Protein AF-A0A511HQG4-F1 (afdb_monomer)

Solvent-accessible surface area (backbone atoms only — not comparable to full-atom values): 4831 Å² total; per-residue (Å²): 140,81,68,56,63,55,78,84,61,64,68,72,49,66,78,44,58,66,94,77,58,45,62,51,69,48,92,89,40,80,89,48,75,49,66,34,65,77,55,53,55,54,47,59,73,65,71,62,78,96,72,85,88,74,59,59,86,75,43,55,32,77,90,44,57,88,74,60,77,71,136

Sequence (71 aa):
MAIGKLVLDEQALADIPLERRLIFRLGELLDTILLHSSLVERLRSWEAEGFKFMRIDEWYHPDFIEDYRGP

Secondary structure (DSSP, 8-state):
----B----HHHHHTS-GGGSSEEE-SS-TT-EEE-HHHHHHHHHTT--S-----GGG-B-GGGTTT----

Mean predicted aligned error: 7.13 Å

Structure (mmCIF, N/CA/C/O backbone):
data_AF-A0A511HQG4-F1
#
_entry.id   AF-A0A511HQG4-F1
#
loop_
_atom_site.group_PDB
_atom_site.id
_atom_site.type_symbol
_atom_site.label_atom_id
_atom_site.label_alt_id
_atom_site.label_comp_id
_atom_site.label_asym_id
_atom_site.label_entity_id
_atom_site.label_seq_id
_atom_site.pdbx_PDB_ins_code
_atom_site.Cartn_x
_atom_site.Cartn_y
_atom_site.Cartn_z
_atom_site.occupancy
_atom_site.B_iso_or_equiv
_atom_site.auth_seq_id
_atom_site.auth_comp_id
_atom_site.auth_asym_id
_atom_site.auth_atom_id
_atom_site.pdbx_PDB_model_num
ATOM 1 N N . MET A 1 1 ? 18.444 -6.708 -13.255 1.00 56.44 1 MET A N 1
ATOM 2 C CA . MET A 1 1 ? 17.161 -6.185 -13.771 1.00 56.44 1 MET A CA 1
ATOM 3 C C . MET A 1 1 ? 16.875 -4.910 -13.017 1.00 56.44 1 MET A C 1
ATOM 5 O O . MET A 1 1 ? 16.992 -4.941 -11.802 1.00 56.44 1 MET A O 1
ATOM 9 N N . ALA A 1 2 ? 16.556 -3.824 -13.710 1.00 69.06 2 ALA A N 1
ATOM 10 C CA . ALA A 1 2 ? 16.076 -2.608 -13.068 1.00 69.06 2 ALA A CA 1
ATOM 11 C C . ALA A 1 2 ? 14.572 -2.492 -13.345 1.00 69.06 2 ALA A C 1
ATOM 13 O O . ALA A 1 2 ? 14.138 -2.724 -14.475 1.00 69.06 2 ALA A O 1
ATOM 14 N N . ILE A 1 3 ? 13.777 -2.221 -12.311 1.00 75.56 3 ILE A N 1
ATOM 15 C CA . ILE A 1 3 ? 12.315 -2.134 -12.416 1.00 75.56 3 ILE A CA 1
ATOM 16 C C . ILE A 1 3 ? 11.961 -0.683 -12.669 1.00 75.56 3 ILE A C 1
ATOM 18 O O . ILE A 1 3 ? 11.959 0.084 -11.727 1.00 75.56 3 ILE A O 1
ATOM 22 N N . GLY A 1 4 ? 11.671 -0.297 -13.912 1.00 81.38 4 GLY A N 1
ATOM 23 C CA . GLY A 1 4 ? 11.430 1.111 -14.253 1.00 81.38 4 GLY A CA 1
ATOM 24 C C . GLY A 1 4 ? 10.140 1.703 -13.670 1.00 81.38 4 GLY A C 1
ATOM 25 O O . GLY A 1 4 ? 10.109 2.887 -13.344 1.00 81.38 4 GLY A O 1
ATOM 26 N N . LYS A 1 5 ? 9.085 0.891 -13.514 1.00 85.69 5 LYS A N 1
ATOM 27 C CA . LYS A 1 5 ? 7.769 1.311 -13.009 1.00 85.69 5 LYS A CA 1
ATOM 28 C C . LYS A 1 5 ? 7.077 0.165 -12.277 1.00 85.69 5 LYS A C 1
ATOM 30 O O . LYS A 1 5 ? 7.213 -0.990 -12.679 1.00 85.69 5 LYS A O 1
ATOM 35 N N . LEU A 1 6 ? 6.287 0.503 -11.262 1.00 86.50 6 LEU A N 1
ATOM 36 C CA . LEU A 1 6 ? 5.370 -0.427 -10.614 1.00 86.50 6 LEU A CA 1
ATOM 37 C C . LEU A 1 6 ? 3.942 -0.194 -11.109 1.00 86.50 6 LEU A C 1
ATOM 39 O O . LEU A 1 6 ? 3.450 0.931 -11.158 1.00 86.50 6 LEU A O 1
ATOM 43 N N . VAL A 1 7 ? 3.280 -1.281 -11.494 1.00 87.75 7 VAL A N 1
ATOM 44 C CA . VAL A 1 7 ? 1.867 -1.295 -11.878 1.00 87.75 7 VAL A CA 1
ATOM 45 C C . VAL A 1 7 ? 1.232 -2.478 -11.171 1.00 87.75 7 VAL A C 1
ATOM 47 O O . VAL A 1 7 ? 1.746 -3.592 -11.250 1.00 87.75 7 VAL A O 1
ATOM 50 N N . LEU A 1 8 ? 0.146 -2.226 -10.444 1.00 88.19 8 LEU A N 1
ATOM 51 C CA . LEU A 1 8 ? -0.601 -3.287 -9.786 1.00 88.19 8 LEU A CA 1
ATOM 52 C C . LEU A 1 8 ? -1.483 -4.006 -10.805 1.00 88.19 8 LEU A C 1
ATOM 54 O O . LEU A 1 8 ? -2.153 -3.374 -11.621 1.00 88.19 8 LEU A O 1
ATOM 58 N N . ASP A 1 9 ? -1.498 -5.332 -10.730 1.00 90.44 9 ASP A N 1
ATOM 59 C CA . ASP A 1 9 ? -2.495 -6.138 -11.423 1.00 90.44 9 ASP A CA 1
ATOM 60 C C . ASP A 1 9 ? -3.770 -6.171 -10.573 1.00 90.44 9 ASP A C 1
ATOM 62 O O . ASP A 1 9 ? -3.908 -6.964 -9.640 1.00 90.44 9 ASP A O 1
ATOM 66 N N . GLU A 1 10 ? -4.694 -5.261 -10.873 1.00 89.75 10 GLU A N 1
ATOM 67 C CA . GLU A 1 10 ? -5.954 -5.116 -10.137 1.00 89.75 10 GLU A CA 1
ATOM 68 C C . GLU A 1 10 ? -6.827 -6.375 -10.207 1.00 89.75 10 GLU A C 1
ATOM 70 O O . GLU A 1 10 ? -7.560 -6.665 -9.260 1.00 89.75 10 GLU A O 1
ATOM 75 N N . GLN A 1 11 ? -6.737 -7.147 -11.296 1.00 92.81 11 GLN A N 1
ATOM 76 C CA . GLN A 1 11 ? -7.512 -8.374 -11.458 1.00 92.81 11 GLN A CA 1
ATOM 77 C C . GLN A 1 11 ? -6.963 -9.467 -10.540 1.00 92.81 11 GLN A C 1
ATOM 79 O O . GLN A 1 11 ? -7.721 -10.049 -9.764 1.00 92.81 11 GLN A O 1
ATOM 84 N N . ALA A 1 12 ? -5.643 -9.676 -10.556 1.00 90.94 12 ALA A N 1
ATOM 85 C CA . ALA A 1 12 ? -4.985 -10.610 -9.646 1.00 90.94 12 ALA A CA 1
ATOM 86 C C . ALA A 1 12 ? -5.186 -10.208 -8.177 1.00 90.94 12 ALA A C 1
ATOM 88 O O . ALA A 1 12 ? -5.393 -11.058 -7.309 1.00 90.94 12 ALA A O 1
ATOM 89 N N . LEU A 1 13 ? -5.167 -8.904 -7.886 1.00 89.56 13 LEU A N 1
ATOM 90 C CA . LEU A 1 13 ? -5.483 -8.411 -6.555 1.00 89.56 13 LEU A CA 1
ATOM 91 C C . LEU A 1 13 ? -6.935 -8.703 -6.183 1.00 89.56 13 LEU A C 1
ATOM 93 O O . LEU A 1 13 ? -7.170 -9.055 -5.028 1.00 89.56 13 LEU A O 1
ATOM 97 N N . ALA A 1 14 ? -7.903 -8.502 -7.083 1.00 91.12 14 ALA A N 1
ATOM 98 C CA . ALA A 1 14 ? -9.333 -8.682 -6.808 1.00 91.12 14 ALA A CA 1
ATOM 99 C C . ALA A 1 14 ? -9.691 -10.115 -6.392 1.00 91.12 14 ALA A C 1
ATOM 101 O O . AL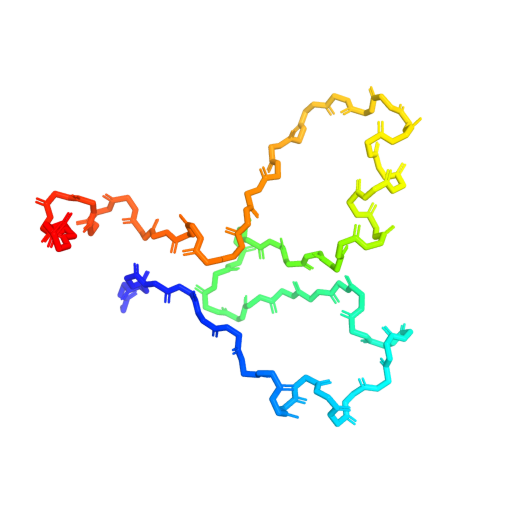A A 1 14 ? -10.60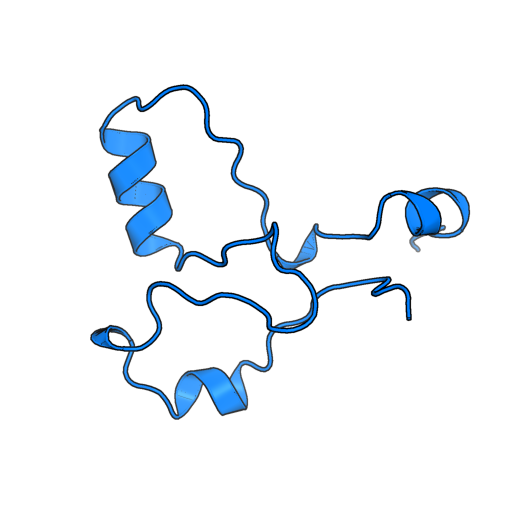9 -10.299 -5.590 1.00 91.12 14 ALA A O 1
ATOM 102 N N . ASP A 1 15 ? -8.924 -11.099 -6.857 1.00 95.31 15 ASP A N 1
ATOM 103 C CA . ASP A 1 15 ? -9.084 -12.507 -6.481 1.00 95.31 15 ASP A CA 1
ATOM 104 C C . ASP A 1 15 ? -8.634 -12.802 -5.035 1.00 95.31 15 ASP A C 1
ATOM 106 O O . ASP A 1 15 ? -8.949 -13.855 -4.472 1.00 95.31 15 ASP A O 1
ATOM 110 N N . ILE A 1 16 ? -7.920 -11.868 -4.396 1.00 92.75 16 ILE A N 1
ATOM 111 C CA . ILE A 1 16 ? -7.463 -11.978 -3.010 1.00 92.75 16 ILE A CA 1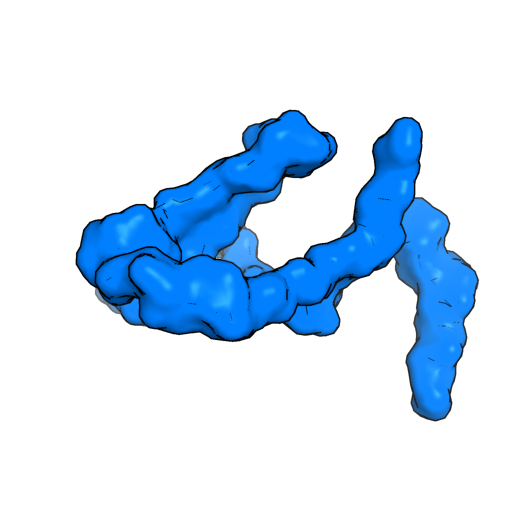
ATOM 112 C C . ILE A 1 16 ? -8.388 -11.139 -2.107 1.00 92.75 16 ILE A C 1
ATOM 114 O O . ILE A 1 16 ? -8.492 -9.922 -2.292 1.00 92.75 16 ILE A O 1
ATOM 118 N N . PRO A 1 17 ? -9.025 -11.732 -1.076 1.00 94.81 17 PRO A N 1
ATOM 119 C CA . PRO A 1 17 ? -9.840 -10.984 -0.118 1.00 94.81 17 PRO A CA 1
ATOM 120 C C . PRO A 1 17 ? -9.074 -9.810 0.497 1.00 94.81 17 PRO A C 1
ATOM 122 O O . PRO A 1 17 ? -7.888 -9.944 0.813 1.00 94.81 17 PRO A O 1
ATOM 125 N N . LEU A 1 18 ? -9.742 -8.667 0.701 1.00 91.56 18 LEU A N 1
ATOM 126 C CA . LEU A 1 18 ? -9.097 -7.431 1.161 1.00 91.56 18 LEU A CA 1
ATOM 127 C C . LEU A 1 18 ? -8.295 -7.645 2.448 1.00 91.56 18 LEU A C 1
ATOM 129 O O . LEU A 1 18 ? -7.150 -7.205 2.534 1.00 91.56 18 LEU A O 1
ATOM 133 N N . GLU A 1 19 ? -8.856 -8.384 3.405 1.00 93.31 19 GLU A N 1
ATOM 134 C CA . GLU A 1 19 ? -8.216 -8.686 4.695 1.00 93.31 19 GLU A CA 1
ATOM 135 C C . GLU A 1 19 ? -6.874 -9.427 4.551 1.00 93.31 19 GLU A C 1
ATOM 137 O O . GLU A 1 19 ? -6.053 -9.396 5.466 1.00 93.31 19 GLU A O 1
ATOM 142 N N . ARG A 1 20 ? -6.639 -10.080 3.405 1.00 93.06 20 ARG A N 1
ATOM 143 C CA . ARG A 1 20 ? -5.427 -10.854 3.096 1.00 93.06 20 ARG A CA 1
ATOM 144 C C . ARG A 1 20 ? -4.432 -10.118 2.192 1.00 93.06 20 ARG A C 1
ATOM 146 O O . ARG A 1 20 ? -3.328 -10.619 2.011 1.00 93.06 20 ARG A O 1
ATOM 153 N N . ARG A 1 21 ? -4.788 -8.945 1.650 1.00 93.00 21 ARG A N 1
ATOM 154 C CA . ARG A 1 21 ? -3.944 -8.140 0.734 1.00 93.00 21 ARG A CA 1
ATOM 155 C C . ARG A 1 21 ? -3.649 -6.728 1.247 1.00 93.00 21 ARG A C 1
ATOM 157 O O . ARG A 1 21 ? -3.377 -5.823 0.466 1.00 93.00 21 ARG A O 1
A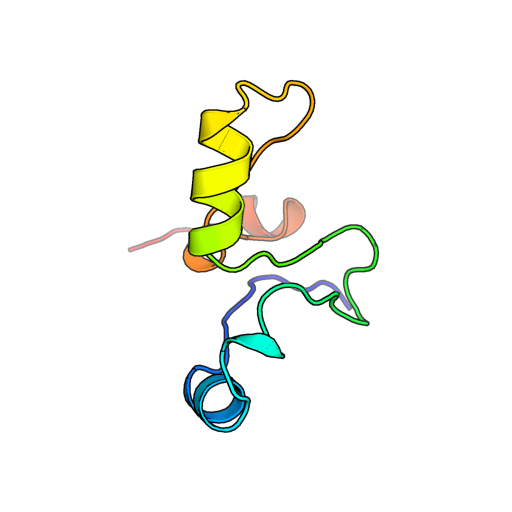TOM 164 N N . LEU A 1 22 ? -3.721 -6.519 2.562 1.00 94.50 22 LEU A N 1
ATOM 165 C CA . LEU A 1 22 ? -3.479 -5.199 3.151 1.00 94.50 22 LEU A CA 1
ATOM 166 C C . LEU A 1 22 ? -2.006 -4.773 3.093 1.00 94.50 22 LEU A C 1
ATOM 168 O O . LEU A 1 22 ? -1.728 -3.581 3.000 1.00 94.50 22 LEU A O 1
ATOM 172 N N . ILE A 1 23 ? -1.078 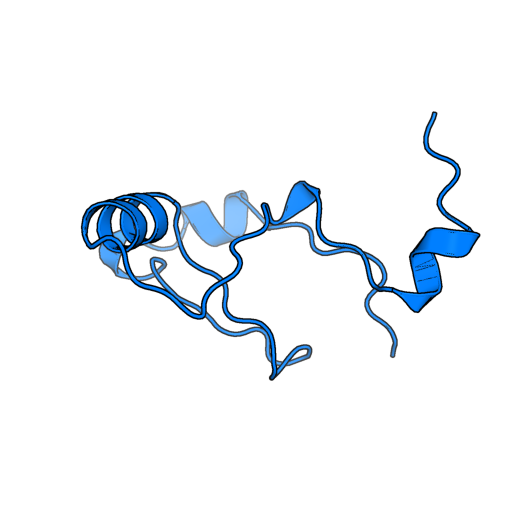-5.729 3.178 1.00 93.00 23 ILE A N 1
ATOM 173 C CA . ILE A 1 23 ? 0.368 -5.492 3.145 1.00 93.00 23 ILE A CA 1
ATOM 174 C C . ILE A 1 23 ? 1.020 -6.603 2.339 1.00 93.00 23 ILE A C 1
ATOM 176 O O . ILE A 1 23 ? 0.727 -7.776 2.569 1.00 93.00 23 ILE A O 1
ATOM 180 N N . PHE A 1 24 ? 1.929 -6.252 1.439 1.00 89.44 24 PHE A N 1
ATOM 181 C CA . PHE A 1 24 ? 2.780 -7.230 0.771 1.00 89.44 24 PHE A CA 1
ATOM 182 C C . PHE A 1 24 ? 4.131 -6.625 0.387 1.00 89.44 24 PHE A C 1
ATOM 184 O O . PHE A 1 24 ? 4.311 -5.407 0.341 1.00 89.44 24 PHE A O 1
ATOM 191 N N . ARG A 1 25 ? 5.102 -7.505 0.151 1.00 87.06 25 ARG A N 1
ATOM 192 C CA . ARG A 1 25 ? 6.461 -7.165 -0.273 1.00 87.06 25 ARG A CA 1
ATOM 193 C C . ARG A 1 25 ? 6.684 -7.740 -1.661 1.00 87.06 25 ARG A C 1
ATOM 195 O O . ARG A 1 25 ? 6.250 -8.858 -1.934 1.00 87.06 25 ARG A O 1
ATOM 202 N N . LEU A 1 26 ? 7.374 -6.990 -2.507 1.00 82.56 26 LEU A N 1
ATOM 203 C CA . LEU A 1 26 ? 7.792 -7.474 -3.816 1.00 82.56 26 LEU A CA 1
ATOM 204 C C . LEU A 1 26 ? 9.068 -8.308 -3.655 1.00 82.56 26 LEU A C 1
ATOM 206 O O . LEU A 1 26 ? 9.959 -7.938 -2.889 1.00 82.56 26 LEU A O 1
ATOM 210 N N . GLY A 1 27 ? 9.161 -9.442 -4.351 1.00 82.62 27 GLY A N 1
ATOM 211 C CA . GLY A 1 27 ? 10.358 -10.290 -4.288 1.00 82.62 27 GLY A CA 1
ATOM 212 C C . GLY A 1 27 ? 11.579 -9.599 -4.899 1.00 82.62 27 GLY A C 1
ATOM 213 O O . GLY A 1 27 ? 12.709 -9.809 -4.466 1.00 82.62 27 GLY A O 1
ATOM 214 N N . GLU A 1 28 ? 11.326 -8.736 -5.875 1.00 81.44 28 GLU A N 1
ATOM 215 C CA . GLU A 1 28 ? 12.313 -8.015 -6.661 1.00 81.44 28 GLU A CA 1
ATOM 216 C C . GLU A 1 28 ? 12.707 -6.662 -6.044 1.00 81.44 28 GLU A C 1
ATOM 218 O O . GLU A 1 28 ? 13.804 -6.178 -6.314 1.00 81.44 28 GLU A O 1
ATOM 223 N N . LEU A 1 29 ? 11.851 -6.071 -5.197 1.00 80.25 29 LEU A N 1
ATOM 224 C CA . LEU A 1 29 ? 12.142 -4.860 -4.414 1.00 80.25 29 LEU A CA 1
ATOM 225 C C . LEU A 1 29 ? 11.990 -5.138 -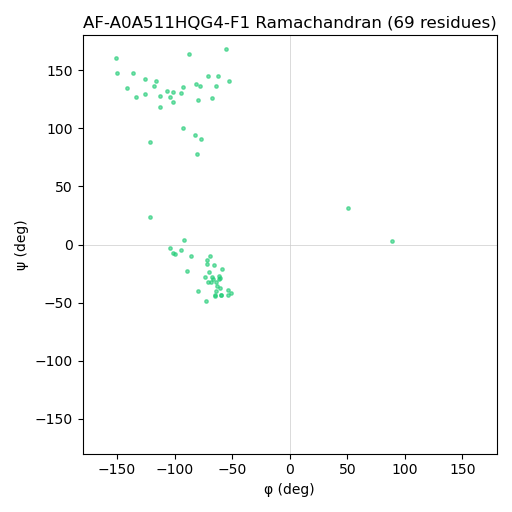2.925 1.00 80.25 29 LEU A C 1
ATOM 227 O O . LEU A 1 29 ? 10.937 -4.944 -2.316 1.00 80.25 29 LEU A O 1
ATOM 231 N N . LEU A 1 30 ? 13.087 -5.587 -2.328 1.00 78.75 30 LEU A N 1
ATOM 232 C CA . LEU A 1 30 ? 13.120 -5.969 -0.925 1.00 78.75 30 LEU A CA 1
ATOM 233 C C . LEU A 1 30 ? 12.999 -4.765 0.026 1.00 78.75 30 LEU A C 1
ATOM 235 O O . LEU A 1 30 ? 12.572 -4.936 1.166 1.00 78.75 30 LEU A O 1
ATOM 239 N N . ASP A 1 31 ? 13.354 -3.565 -0.403 1.00 80.75 31 ASP A N 1
ATOM 240 C CA . ASP A 1 31 ? 13.255 -2.328 0.380 1.00 80.75 31 ASP A CA 1
ATOM 241 C C . ASP A 1 31 ? 11.873 -1.657 0.306 1.00 80.75 31 ASP A C 1
ATOM 243 O O . ASP A 1 31 ? 11.583 -0.752 1.087 1.00 80.75 31 ASP A O 1
ATOM 247 N N . THR A 1 32 ? 11.000 -2.122 -0.591 1.00 81.88 32 THR A N 1
ATOM 248 C CA . THR A 1 32 ? 9.682 -1.533 -0.827 1.00 81.88 32 THR A CA 1
ATOM 249 C C . THR A 1 32 ? 8.583 -2.388 -0.198 1.00 81.88 32 THR A C 1
ATOM 251 O O . THR A 1 32 ? 8.467 -3.589 -0.450 1.00 81.88 32 THR A O 1
ATOM 254 N N . ILE A 1 33 ? 7.741 -1.753 0.619 1.00 89.06 33 ILE A N 1
ATOM 255 C CA . ILE A 1 33 ? 6.551 -2.368 1.215 1.00 89.06 33 ILE A CA 1
ATOM 256 C C . ILE A 1 33 ? 5.322 -1.698 0.615 1.00 89.06 33 ILE A C 1
ATOM 258 O O . ILE A 1 33 ? 5.196 -0.473 0.641 1.00 89.06 33 ILE A O 1
ATOM 262 N N . LEU A 1 34 ? 4.403 -2.512 0.103 1.00 91.44 34 LEU A N 1
ATOM 263 C CA . LEU A 1 34 ? 3.129 -2.050 -0.422 1.00 91.44 34 LEU A CA 1
ATOM 264 C C . LEU A 1 34 ? 2.067 -2.155 0.664 1.00 91.44 34 LEU A C 1
ATOM 266 O O . LEU A 1 34 ? 1.936 -3.178 1.337 1.00 91.44 34 LEU A O 1
ATOM 270 N N . LEU A 1 35 ? 1.333 -1.061 0.842 1.00 93.31 35 LEU A N 1
ATOM 271 C CA . LEU A 1 35 ? 0.322 -0.885 1.876 1.00 93.31 35 LEU A CA 1
ATOM 272 C C . LEU A 1 35 ? -0.986 -0.485 1.204 1.00 93.31 35 LEU A C 1
ATOM 274 O O . LEU A 1 35 ? -1.027 0.474 0.431 1.00 93.31 35 LEU A O 1
ATOM 278 N N . HIS A 1 36 ? -2.067 -1.182 1.534 1.00 94.12 36 HIS A N 1
ATOM 279 C CA . HIS A 1 36 ? -3.404 -0.764 1.142 1.00 94.12 36 HIS A CA 1
ATOM 280 C C . HIS A 1 36 ? -3.743 0.598 1.773 1.00 94.12 36 HIS A C 1
ATOM 282 O O . HIS A 1 36 ? -3.364 0.881 2.915 1.00 94.12 36 HIS A O 1
ATOM 288 N N . SER A 1 37 ? -4.497 1.434 1.053 1.00 92.44 37 SER A N 1
ATOM 289 C CA . SER A 1 37 ? -4.823 2.810 1.461 1.00 92.44 37 SER A CA 1
ATOM 290 C C . SER A 1 37 ? -5.443 2.896 2.857 1.00 92.44 37 SER A C 1
ATOM 292 O O . SER A 1 37 ? -5.060 3.758 3.642 1.00 92.44 37 SER A O 1
ATOM 294 N N . SER A 1 38 ? -6.310 1.947 3.218 1.00 93.75 38 SER A N 1
ATOM 295 C CA . SER A 1 38 ? -6.941 1.906 4.546 1.00 93.75 38 SER A CA 1
ATOM 296 C C . SER A 1 38 ? -5.948 1.764 5.708 1.00 93.75 38 SER A C 1
ATOM 298 O O . SER A 1 38 ? -6.245 2.200 6.820 1.00 93.75 38 SER A O 1
ATOM 300 N N . LEU A 1 39 ? -4.770 1.168 5.489 1.00 92.50 39 LEU A N 1
ATOM 301 C CA . LEU A 1 39 ? -3.704 1.141 6.494 1.00 92.50 39 LEU A CA 1
ATOM 302 C C . LEU A 1 39 ? -2.932 2.454 6.524 1.00 92.50 39 LEU A C 1
ATOM 304 O O . LEU A 1 39 ? -2.616 2.944 7.605 1.00 92.50 39 LEU A O 1
ATOM 308 N N . VAL A 1 40 ? -2.667 3.042 5.356 1.00 91.69 40 VAL A N 1
ATOM 309 C CA . VAL A 1 40 ? -2.003 4.348 5.251 1.00 91.69 40 VAL A CA 1
ATOM 310 C C . VAL A 1 40 ? -2.816 5.424 5.972 1.00 91.69 40 VAL A C 1
ATOM 312 O O . VAL A 1 40 ? -2.254 6.214 6.724 1.00 91.69 40 VAL A O 1
ATOM 315 N N . GLU A 1 41 ? -4.137 5.430 5.802 1.00 92.00 41 GLU A N 1
ATOM 316 C CA . GLU A 1 41 ? -5.052 6.349 6.491 1.00 92.00 41 GLU A CA 1
ATOM 317 C C . GLU A 1 41 ? -4.978 6.198 8.017 1.00 92.00 41 GLU A C 1
ATOM 319 O O . GLU A 1 41 ? -4.870 7.194 8.733 1.00 92.00 41 GLU A O 1
ATOM 324 N N . ARG A 1 42 ? -4.946 4.959 8.525 1.00 91.12 42 ARG A N 1
ATOM 325 C CA . ARG A 1 42 ? -4.781 4.695 9.964 1.00 91.12 42 ARG A CA 1
ATOM 326 C C . ARG A 1 42 ? -3.418 5.146 10.481 1.00 91.12 42 ARG A C 1
ATOM 328 O O . ARG A 1 42 ? -3.363 5.785 11.525 1.00 91.12 42 ARG A O 1
ATOM 335 N N . LEU A 1 43 ? -2.336 4.868 9.755 1.00 89.56 43 LEU A N 1
ATOM 336 C CA . LEU A 1 43 ? -0.986 5.287 10.152 1.00 89.56 43 LEU A CA 1
ATOM 337 C C . LEU A 1 43 ? -0.856 6.812 10.180 1.00 89.56 43 LEU A C 1
ATOM 339 O O . LEU A 1 43 ? -0.282 7.366 11.113 1.00 89.56 43 LEU A O 1
ATOM 343 N N . ARG A 1 44 ? -1.452 7.500 9.200 1.00 87.62 44 ARG A N 1
ATOM 344 C CA . ARG A 1 44 ? -1.518 8.967 9.183 1.00 87.62 44 ARG A CA 1
ATOM 345 C C . ARG A 1 44 ? -2.322 9.522 10.357 1.00 87.62 44 ARG A C 1
ATOM 347 O O . ARG A 1 44 ? -1.940 10.550 10.899 1.00 87.62 44 ARG A O 1
ATOM 354 N N . SER A 1 45 ? -3.389 8.837 10.776 1.00 89.88 45 SER A N 1
ATOM 355 C CA . SER A 1 45 ? -4.183 9.242 11.947 1.00 89.88 45 SER A CA 1
ATOM 356 C C . SER A 1 45 ? -3.422 9.149 13.273 1.00 89.88 45 SER A C 1
ATOM 358 O O . SER A 1 45 ? -3.844 9.744 14.257 1.00 89.88 45 SER A O 1
ATOM 360 N N . TRP A 1 46 ? -2.314 8.404 13.308 1.00 88.75 46 TRP A N 1
ATOM 361 C CA . TRP A 1 46 ? -1.465 8.251 14.492 1.00 88.75 46 TRP A CA 1
ATOM 362 C C . TRP A 1 46 ? -0.324 9.270 14.547 1.00 88.75 46 TRP A C 1
ATOM 364 O O . TRP A 1 46 ? 0.514 9.165 15.436 1.00 88.75 46 TRP A O 1
ATOM 374 N N . GLU A 1 47 ? -0.261 10.209 13.593 1.00 81.44 47 GLU A N 1
ATOM 375 C CA . GLU A 1 47 ? 0.815 11.209 13.478 1.00 81.44 47 GLU A CA 1
ATOM 376 C C . GLU A 1 47 ? 2.223 10.580 13.516 1.00 81.44 47 GLU A C 1
ATOM 378 O O . GLU A 1 47 ? 3.183 11.169 14.002 1.00 81.44 47 GLU A O 1
ATOM 383 N N . ALA A 1 48 ? 2.354 9.352 13.002 1.00 78.62 48 ALA A N 1
ATOM 384 C CA . ALA A 1 48 ? 3.610 8.621 13.037 1.00 78.62 48 ALA A CA 1
ATOM 385 C C . ALA A 1 48 ? 4.667 9.290 12.141 1.00 78.62 48 ALA A C 1
ATOM 387 O O . ALA A 1 48 ? 4.456 9.493 10.942 1.00 78.62 48 ALA A O 1
ATOM 388 N N . GLU A 1 49 ? 5.830 9.582 12.720 1.00 83.62 49 GLU A N 1
ATOM 389 C CA . GLU A 1 49 ? 6.982 10.136 12.011 1.00 83.62 49 GLU A CA 1
ATOM 390 C C . GLU A 1 49 ? 7.869 9.036 11.400 1.00 83.62 49 GLU A C 1
ATOM 392 O O . GLU A 1 49 ? 7.790 7.863 11.764 1.00 83.62 49 GLU A O 1
ATOM 397 N N . GLY A 1 50 ? 8.742 9.417 10.462 1.00 83.50 50 GLY A N 1
ATOM 398 C CA . GLY A 1 50 ? 9.750 8.516 9.885 1.00 83.50 50 GLY A CA 1
ATOM 399 C C . GLY A 1 50 ? 9.299 7.709 8.664 1.00 83.50 50 GLY A C 1
ATOM 400 O O . GLY A 1 50 ? 10.090 6.937 8.126 1.00 83.50 50 GLY A O 1
ATOM 401 N N . PHE A 1 51 ? 8.073 7.916 8.176 1.00 82.69 51 PHE A N 1
ATOM 402 C CA . PHE A 1 51 ? 7.557 7.252 6.977 1.00 82.69 51 PHE A CA 1
ATOM 403 C C . PHE A 1 51 ? 7.216 8.260 5.880 1.00 82.69 51 PHE A C 1
ATOM 405 O O . PHE A 1 51 ? 6.569 9.278 6.123 1.00 82.69 51 PHE A O 1
ATOM 412 N N . LYS A 1 52 ? 7.596 7.938 4.642 1.00 82.62 52 LYS A N 1
ATOM 413 C CA . LYS A 1 52 ? 7.110 8.622 3.442 1.00 82.62 52 LYS A CA 1
ATOM 414 C C . LYS A 1 52 ? 6.247 7.648 2.654 1.00 82.62 52 LYS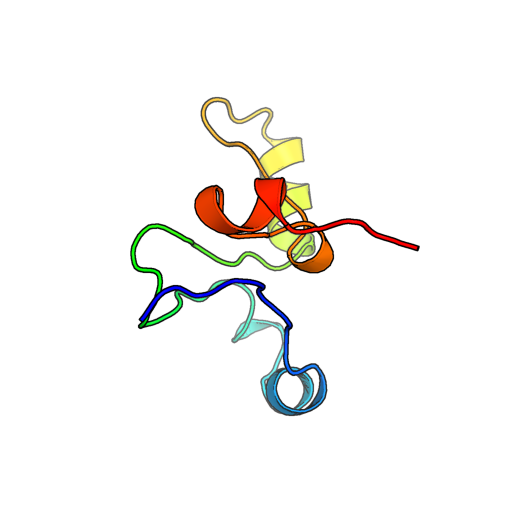 A C 1
ATOM 416 O O . LYS A 1 52 ? 6.733 6.623 2.191 1.00 82.62 52 LYS A O 1
ATOM 421 N N . PHE A 1 53 ? 4.973 7.985 2.491 1.00 88.44 53 PHE A N 1
ATOM 422 C CA . PHE A 1 53 ? 4.066 7.235 1.629 1.00 88.44 53 PHE A CA 1
ATOM 423 C C . PHE A 1 53 ? 4.067 7.849 0.231 1.00 88.44 53 PHE A C 1
ATOM 425 O O . PHE A 1 53 ? 3.980 9.069 0.090 1.00 88.44 53 PHE A O 1
ATOM 432 N N . MET A 1 54 ? 4.136 6.997 -0.784 1.00 88.62 54 MET A N 1
ATOM 433 C CA . MET A 1 54 ? 4.046 7.352 -2.198 1.00 88.62 54 MET A CA 1
ATOM 434 C C . MET A 1 54 ? 2.944 6.501 -2.821 1.00 88.62 54 MET A C 1
ATOM 436 O O . MET A 1 54 ? 2.785 5.337 -2.438 1.00 88.62 54 MET A O 1
ATOM 440 N N . ARG A 1 55 ? 2.163 7.068 -3.744 1.00 89.56 55 ARG A N 1
ATOM 441 C CA . ARG A 1 55 ? 1.210 6.252 -4.494 1.00 89.56 55 ARG A CA 1
ATOM 442 C C . ARG A 1 55 ? 1.966 5.347 -5.460 1.00 89.56 55 ARG A C 1
ATOM 444 O O . ARG A 1 55 ? 2.984 5.733 -6.022 1.00 89.56 55 ARG A O 1
ATOM 451 N N . ILE A 1 56 ? 1.460 4.139 -5.669 1.00 88.06 56 ILE A N 1
ATOM 452 C CA . ILE A 1 56 ? 2.150 3.153 -6.505 1.00 88.06 56 ILE A CA 1
ATOM 453 C C . ILE A 1 56 ? 2.268 3.585 -7.974 1.00 88.06 56 ILE A C 1
ATOM 455 O O . ILE A 1 56 ? 3.268 3.292 -8.617 1.00 88.06 56 ILE A O 1
ATOM 459 N N . ASP A 1 57 ? 1.282 4.326 -8.487 1.00 85.00 57 ASP A N 1
ATOM 460 C CA . ASP A 1 57 ? 1.246 4.858 -9.855 1.00 85.00 57 ASP A CA 1
ATOM 461 C C . ASP A 1 57 ? 2.246 6.005 -10.096 1.00 85.00 57 ASP A C 1
ATOM 463 O O . ASP A 1 57 ? 2.588 6.303 -11.246 1.00 85.00 57 ASP A O 1
ATOM 467 N N . GLU A 1 58 ? 2.744 6.603 -9.015 1.00 86.69 58 GLU A N 1
ATOM 468 C CA . GLU A 1 58 ? 3.793 7.625 -8.993 1.00 86.69 58 GLU A CA 1
ATOM 469 C C . GLU A 1 58 ? 5.191 7.030 -8.770 1.00 86.69 58 GLU A C 1
ATOM 471 O O . GLU A 1 58 ? 6.180 7.764 -8.807 1.00 86.69 58 GLU A O 1
ATOM 476 N N . TRP A 1 59 ? 5.299 5.720 -8.529 1.00 86.44 59 TRP A N 1
ATOM 477 C CA . TRP A 1 59 ? 6.586 5.078 -8.306 1.00 86.44 59 TRP A CA 1
ATOM 478 C C . TRP A 1 59 ? 7.303 4.817 -9.633 1.00 86.44 59 TRP A C 1
ATOM 480 O O . TRP A 1 59 ? 6.798 4.117 -10.517 1.00 86.44 59 TRP A 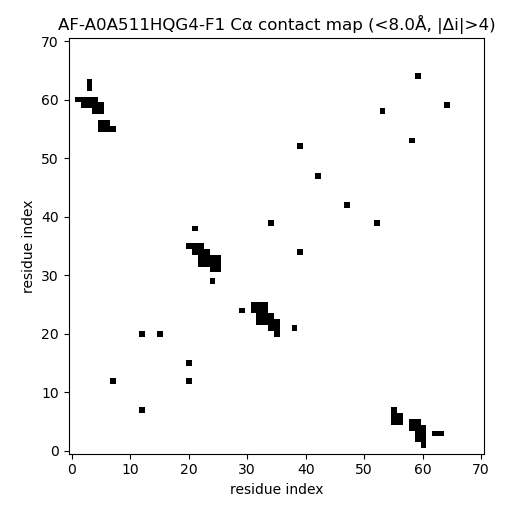O 1
ATOM 490 N N . TYR A 1 60 ? 8.524 5.337 -9.726 1.00 82.25 60 TYR A N 1
ATOM 491 C CA . TYR A 1 60 ? 9.473 5.089 -10.806 1.00 82.25 60 TYR A CA 1
ATOM 492 C C . TYR A 1 60 ? 10.852 4.858 -10.199 1.00 82.25 60 TYR A C 1
ATOM 494 O O . TYR A 1 60 ? 11.193 5.449 -9.170 1.00 82.25 60 TYR A O 1
ATOM 502 N N . HIS A 1 61 ? 11.662 4.022 -10.843 1.00 74.00 61 HIS A N 1
ATOM 503 C CA . HIS A 1 61 ? 13.049 3.872 -10.417 1.00 74.00 61 HIS A CA 1
ATOM 504 C C . HIS A 1 61 ? 13.794 5.196 -10.613 1.00 74.00 61 HIS A C 1
ATOM 506 O O . HIS A 1 61 ? 13.652 5.791 -11.683 1.00 74.00 61 HIS A O 1
ATOM 512 N N . PRO A 1 62 ? 14.619 5.637 -9.648 1.00 65.06 62 PRO A N 1
ATOM 513 C CA . PRO A 1 62 ? 15.360 6.895 -9.746 1.00 65.06 62 PRO A CA 1
ATOM 514 C C . PRO A 1 62 ? 16.143 7.026 -11.060 1.00 65.06 62 PRO A C 1
ATOM 516 O O . PRO A 1 62 ? 16.071 8.056 -11.722 1.00 65.06 62 PRO A O 1
ATOM 519 N N . ASP A 1 63 ? 16.787 5.938 -11.487 1.00 62.91 63 ASP A N 1
ATOM 520 C CA . ASP A 1 63 ? 17.585 5.882 -12.723 1.00 62.91 63 ASP A CA 1
ATOM 521 C C . ASP A 1 63 ? 16.757 5.968 -14.022 1.00 62.91 63 ASP A C 1
ATOM 523 O O . ASP A 1 63 ? 17.322 6.095 -15.101 1.00 62.91 63 ASP A O 1
ATOM 527 N N . PHE A 1 64 ? 15.424 5.882 -13.946 1.00 57.88 64 PHE A N 1
ATOM 528 C CA . PHE A 1 64 ? 14.517 5.985 -15.099 1.00 57.88 64 PHE A CA 1
ATOM 529 C C . PHE A 1 64 ? 13.812 7.349 -15.177 1.00 57.88 64 PHE A C 1
ATOM 531 O O . PHE A 1 64 ? 13.074 7.602 -16.129 1.00 57.88 64 PHE A O 1
ATOM 538 N N . ILE A 1 65 ? 14.039 8.241 -14.204 1.00 55.06 65 ILE A N 1
ATOM 539 C CA . ILE A 1 65 ? 13.435 9.582 -14.177 1.00 55.06 65 ILE A CA 1
ATOM 540 C C . ILE A 1 65 ? 14.081 10.507 -15.225 1.00 55.06 65 ILE A C 1
ATOM 542 O O . ILE A 1 65 ? 13.394 11.378 -15.752 1.00 55.06 65 ILE A O 1
ATOM 546 N N . GLU A 1 66 ? 15.353 10.302 -15.595 1.00 50.28 66 GLU A N 1
ATOM 547 C CA . GLU A 1 66 ? 16.017 11.128 -16.623 1.00 50.28 66 GLU A CA 1
ATOM 548 C C . GLU A 1 66 ? 15.438 10.920 -18.037 1.00 50.28 66 GLU A C 1
ATOM 550 O O . GLU A 1 66 ? 15.409 11.863 -18.829 1.00 50.28 66 GLU A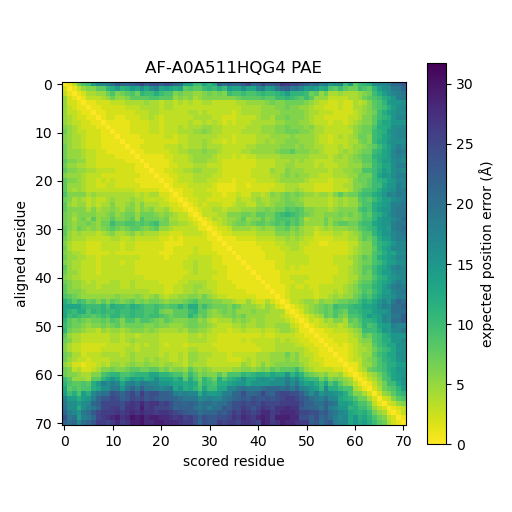 O 1
ATOM 555 N N . ASP A 1 67 ? 14.895 9.732 -18.328 1.00 49.97 67 ASP A N 1
ATOM 556 C CA . ASP A 1 67 ? 14.303 9.391 -19.632 1.00 49.97 67 ASP A CA 1
ATOM 557 C C . ASP A 1 67 ? 12.767 9.476 -19.661 1.00 49.97 67 ASP A C 1
ATOM 559 O O . ASP A 1 67 ? 12.157 9.396 -20.734 1.00 49.97 67 ASP A O 1
ATOM 563 N N . TYR A 1 68 ? 12.105 9.682 -18.515 1.00 45.84 68 TYR A N 1
ATOM 564 C CA . TYR A 1 68 ? 10.647 9.808 -18.464 1.00 45.84 68 TYR A CA 1
ATOM 565 C C . TYR A 1 68 ? 10.194 11.219 -18.866 1.00 45.84 68 TYR A C 1
ATOM 567 O O . TYR A 1 68 ? 9.812 12.055 -18.047 1.00 45.84 68 TYR A O 1
ATOM 575 N N . ARG A 1 69 ? 10.192 11.478 -20.176 1.00 45.56 69 ARG A N 1
ATOM 576 C CA . ARG A 1 69 ? 9.397 12.552 -20.781 1.00 45.56 69 ARG A CA 1
ATOM 577 C C . ARG A 1 69 ? 7.949 12.072 -20.856 1.00 45.56 69 ARG A C 1
ATOM 579 O O . ARG A 1 69 ? 7.566 11.399 -21.809 1.00 45.56 69 ARG A O 1
ATOM 586 N N . GLY A 1 70 ? 7.170 12.355 -19.813 1.00 56.03 70 GLY A N 1
ATOM 587 C CA . GLY A 1 70 ? 5.711 12.214 -19.870 1.00 56.03 70 GLY A CA 1
ATOM 588 C C . GLY A 1 70 ? 5.104 13.019 -21.037 1.00 56.03 70 GLY A C 1
ATOM 589 O O . GLY A 1 70 ? 5.822 13.813 -21.650 1.00 56.03 70 GLY A O 1
ATOM 590 N N . PRO A 1 71 ? 3.818 12.794 -21.367 1.00 50.84 71 PRO A N 1
ATOM 591 C CA . PRO A 1 71 ? 3.153 13.457 -22.491 1.00 50.84 71 PRO A CA 1
ATOM 592 C C . PRO A 1 71 ? 3.195 14.988 -22.412 1.00 50.84 71 PRO A C 1
ATOM 594 O O . PRO A 1 71 ? 3.155 15.530 -21.283 1.00 50.84 71 PRO A O 1
#

Radius of gyration: 14.09 Å; Cα contacts (8 Å, |Δi|>4): 43; chains: 1; bounding box: 27×26×37 Å

Nearest PDB structures (foldseek):
  6f41-assembly1_P  TM=2.237E-01  e=8.682E+00  Saccharomyces cerevisiae S288C

Foldseek 3Di:
DFDFADDDPVVVVVVDPCVRPQWDDDPVHNPDIDGDVVVVVVCVVVVDPDDDDDDRRPDGDPVNPVVPPDD

pLDDT: mean 82.25, std 13.3, range [45.56, 95.31]

Organism: NCBI:txid83456